Protein AF-A0A2R5FKU4-F1 (afdb_monomer_lite)

Organism: NCBI:txid2005467

Sequence (80 aa):
MNPSQLKHYFTAKDFADGIWTQKVQASKVEIKGAIHELQLKPGAEAEWVFVPLKSGTYVLRCPIPGHTEAGMTGEIAIKN

Foldseek 3Di:
DAQDQAKWKWAWQVQLVQKAWPWKDWDPDTDHDRDGMDIAHHPTDIDTDIGGNDFDKIKTATPDPPRVVVPRIDIDGGDD

Structure (mmCIF, N/CA/C/O backbone):
data_AF-A0A2R5FKU4-F1
#
_entry.id   AF-A0A2R5FKU4-F1
#
loop_
_atom_site.group_PDB
_atom_site.id
_atom_site.type_symbol
_atom_site.label_atom_id
_atom_site.label_alt_id
_atom_site.label_comp_id
_atom_site.label_asym_id
_atom_site.label_entity_id
_atom_site.label_seq_id
_atom_site.pdbx_PDB_ins_code
_atom_site.Cartn_x
_atom_site.Cartn_y
_atom_site.Cartn_z
_atom_site.occupancy
_atom_site.B_iso_or_equiv
_atom_site.auth_seq_id
_atom_site.auth_comp_id
_atom_site.auth_asym_id
_atom_site.auth_atom_id
_atom_site.pdbx_PDB_model_num
ATOM 1 N N . MET A 1 1 ? -3.850 0.505 -11.422 1.00 89.56 1 MET A N 1
ATOM 2 C CA . MET A 1 1 ? -2.945 -0.240 -12.337 1.00 89.56 1 MET A CA 1
ATOM 3 C C . MET A 1 1 ? -1.526 0.348 -12.343 1.00 89.56 1 MET A C 1
ATOM 5 O O . MET A 1 1 ? -1.399 1.563 -12.291 1.00 89.56 1 MET A O 1
ATOM 9 N N . ASN A 1 2 ? -0.468 -0.473 -12.432 1.00 96.69 2 ASN A N 1
ATOM 10 C CA . ASN A 1 2 ? 0.915 -0.036 -12.705 1.00 96.69 2 ASN A CA 1
ATOM 11 C C . ASN A 1 2 ? 1.163 0.057 -14.229 1.00 96.69 2 ASN A C 1
ATOM 13 O O . ASN A 1 2 ? 1.297 -0.988 -14.869 1.00 96.69 2 ASN A O 1
ATOM 17 N N . PRO A 1 3 ? 1.258 1.263 -14.823 1.00 96.25 3 PRO A N 1
ATOM 18 C CA . PRO A 1 3 ? 1.432 1.422 -16.269 1.00 96.25 3 PRO A CA 1
ATOM 19 C C . PRO A 1 3 ? 2.889 1.278 -16.745 1.00 96.25 3 PRO A C 1
ATOM 21 O O . PRO A 1 3 ? 3.145 1.273 -17.946 1.00 96.25 3 PRO A O 1
ATOM 24 N N . SER A 1 4 ? 3.860 1.216 -15.831 1.00 96.12 4 SER A N 1
ATOM 25 C CA . SER A 1 4 ? 5.284 1.223 -16.181 1.00 96.12 4 SER A CA 1
ATOM 26 C C . SER A 1 4 ? 5.840 -0.180 -16.456 1.00 96.12 4 SER A C 1
ATOM 28 O O . SER A 1 4 ? 5.235 -1.189 -16.100 1.00 96.12 4 SER A O 1
ATOM 30 N N . GLN A 1 5 ? 7.044 -0.238 -17.034 1.00 97.38 5 GLN A N 1
ATOM 31 C CA . GLN A 1 5 ? 7.797 -1.484 -17.255 1.00 97.38 5 GLN A CA 1
ATOM 32 C C . GLN A 1 5 ? 8.544 -1.983 -16.004 1.00 97.38 5 GLN A C 1
ATOM 34 O O . GLN A 1 5 ? 9.126 -3.066 -16.018 1.00 97.38 5 GLN A O 1
ATOM 39 N N . LEU A 1 6 ? 8.529 -1.215 -14.912 1.00 97.25 6 LEU A N 1
ATOM 40 C CA . LEU A 1 6 ? 9.162 -1.580 -13.648 1.00 97.25 6 LEU A CA 1
ATOM 41 C C . LEU A 1 6 ? 8.104 -2.047 -12.649 1.00 97.25 6 LEU A C 1
ATOM 43 O O . LEU A 1 6 ? 6.968 -1.575 -12.648 1.00 97.25 6 LEU A O 1
ATOM 47 N N . LYS A 1 7 ? 8.473 -2.983 -11.773 1.00 97.56 7 LYS A N 1
ATOM 48 C CA . LYS A 1 7 ? 7.651 -3.297 -10.599 1.00 97.56 7 LYS A CA 1
ATOM 49 C C . LYS A 1 7 ? 7.699 -2.126 -9.621 1.00 97.56 7 LYS A C 1
ATOM 51 O O . LYS A 1 7 ? 8.741 -1.490 -9.494 1.00 97.56 7 LYS A O 1
ATOM 56 N N . HIS A 1 8 ? 6.618 -1.914 -8.884 1.00 97.94 8 HIS A N 1
ATOM 57 C CA . HIS A 1 8 ? 6.557 -0.923 -7.809 1.00 97.94 8 HIS A CA 1
ATOM 58 C C . HIS A 1 8 ? 5.902 -1.510 -6.577 1.00 97.94 8 HIS A C 1
ATOM 60 O O . HIS A 1 8 ? 5.207 -2.522 -6.652 1.00 97.94 8 HIS A O 1
ATOM 66 N N . TYR A 1 9 ? 6.131 -0.862 -5.447 1.00 97.62 9 TYR A N 1
ATOM 67 C CA . TYR A 1 9 ? 5.512 -1.213 -4.182 1.00 97.62 9 TYR A CA 1
ATOM 68 C C . TYR A 1 9 ? 4.640 -0.061 -3.707 1.00 97.62 9 TYR A C 1
ATOM 70 O O . TYR A 1 9 ? 5.076 1.089 -3.689 1.00 97.62 9 TYR A O 1
ATOM 78 N N . PHE A 1 10 ? 3.425 -0.393 -3.292 1.00 97.19 10 PHE A N 1
ATOM 79 C CA . PHE A 1 10 ? 2.658 0.431 -2.377 1.00 97.19 10 PHE A CA 1
ATOM 80 C C . PHE A 1 10 ? 3.091 0.048 -0.958 1.00 97.19 10 PHE A C 1
ATOM 82 O O . PHE A 1 10 ? 2.705 -1.014 -0.463 1.00 97.19 10 PHE A O 1
ATOM 89 N N . THR A 1 11 ? 3.923 0.883 -0.330 1.00 97.31 11 THR A N 1
ATOM 90 C CA . THR A 1 11 ? 4.383 0.697 1.053 1.00 97.31 11 THR A CA 1
ATOM 91 C C . THR A 1 11 ? 3.977 1.900 1.894 1.00 97.31 11 THR A C 1
ATOM 93 O O . THR A 1 11 ? 4.495 3.001 1.702 1.00 97.31 11 THR A O 1
ATOM 96 N N . ALA A 1 12 ? 3.088 1.669 2.860 1.00 97.00 12 ALA A N 1
ATOM 97 C CA . ALA A 1 12 ? 2.663 2.653 3.854 1.00 97.00 12 ALA A CA 1
ATOM 98 C C . ALA A 1 12 ? 2.376 1.927 5.181 1.00 97.00 12 ALA A C 1
ATOM 100 O O . ALA A 1 12 ? 1.232 1.603 5.491 1.00 97.00 12 ALA A O 1
ATOM 101 N N . LYS A 1 13 ? 3.432 1.591 5.936 1.00 95.44 13 LYS A N 1
ATOM 102 C CA . LYS A 1 13 ? 3.341 0.678 7.094 1.00 95.44 13 LYS A CA 1
ATOM 103 C C . LYS A 1 13 ? 2.462 1.229 8.219 1.00 95.44 13 LYS A C 1
ATOM 105 O O . LYS A 1 13 ? 1.544 0.548 8.653 1.00 95.44 13 LYS A O 1
ATOM 110 N N . ASP A 1 14 ? 2.674 2.485 8.600 1.00 97.06 14 ASP A N 1
ATOM 111 C CA . ASP A 1 14 ? 1.900 3.119 9.676 1.00 97.06 14 ASP A CA 1
ATOM 112 C C . ASP A 1 14 ? 0.417 3.276 9.303 1.00 97.06 14 ASP A C 1
ATOM 114 O O . ASP A 1 14 ? -0.462 3.171 10.158 1.00 97.06 14 ASP A O 1
ATOM 118 N N . PHE A 1 15 ? 0.134 3.482 8.011 1.00 97.69 15 PHE A N 1
ATOM 119 C CA . PHE A 1 15 ? -1.227 3.454 7.479 1.00 97.69 15 PHE A CA 1
ATOM 120 C C . PHE A 1 15 ? -1.831 2.052 7.585 1.00 97.69 15 PHE A C 1
ATOM 122 O O . PHE A 1 15 ? -2.947 1.914 8.077 1.00 97.69 15 PHE A O 1
ATOM 129 N N . ALA A 1 16 ? -1.098 1.015 7.171 1.00 97.50 16 ALA A N 1
ATOM 130 C CA . ALA A 1 16 ? -1.546 -0.373 7.267 1.00 97.50 16 ALA A CA 1
ATOM 131 C C . ALA A 1 16 ? -1.886 -0.785 8.713 1.00 97.50 16 ALA A C 1
ATOM 133 O O . ALA A 1 16 ? -2.880 -1.473 8.937 1.00 97.50 16 ALA A O 1
ATOM 134 N N . ASP A 1 17 ? -1.131 -0.290 9.698 1.00 97.06 17 ASP A N 1
ATOM 135 C CA . ASP A 1 17 ? -1.395 -0.490 11.133 1.00 97.06 17 ASP A CA 1
ATOM 136 C C . ASP A 1 17 ? -2.547 0.387 11.687 1.00 97.06 17 ASP A C 1
ATOM 138 O O . ASP A 1 17 ? -2.971 0.249 12.844 1.00 97.06 17 ASP A O 1
ATOM 142 N N . GLY A 1 18 ? -3.044 1.331 10.883 1.00 97.19 18 GLY A N 1
ATOM 143 C CA . GLY A 1 18 ? -4.140 2.254 11.190 1.00 97.19 18 GLY A CA 1
ATOM 144 C C . GLY A 1 18 ? -5.482 1.882 10.558 1.00 97.19 18 GLY A C 1
ATOM 145 O O . GLY A 1 18 ? -6.461 2.606 10.752 1.00 97.19 18 GLY A O 1
ATOM 146 N N . ILE A 1 19 ? -5.554 0.769 9.826 1.00 97.62 19 ILE A N 1
ATOM 147 C CA . ILE A 1 19 ? -6.755 0.326 9.111 1.00 97.62 19 ILE A CA 1
ATOM 148 C C . ILE A 1 19 ? -7.126 -1.118 9.450 1.00 97.62 19 ILE A C 1
ATOM 150 O O . ILE A 1 19 ? -6.292 -1.935 9.832 1.00 97.62 19 ILE A O 1
ATOM 154 N N . TRP A 1 20 ? -8.393 -1.462 9.236 1.00 97.81 20 TRP A N 1
ATOM 155 C CA . TRP A 1 20 ? -8.830 -2.846 9.113 1.00 97.81 20 TRP A CA 1
ATOM 156 C C . TRP A 1 20 ? -9.061 -3.175 7.638 1.00 97.81 20 TRP A C 1
ATOM 158 O O . TRP A 1 20 ? -9.866 -2.532 6.964 1.00 97.81 20 TRP A O 1
ATOM 168 N N . THR A 1 21 ? -8.359 -4.182 7.119 1.00 98.25 21 THR A N 1
ATOM 169 C CA . THR A 1 21 ? -8.515 -4.596 5.719 1.00 98.25 21 THR A CA 1
ATOM 170 C C . THR A 1 21 ? -9.759 -5.460 5.556 1.00 98.25 21 THR A C 1
ATOM 172 O O . THR A 1 21 ? -9.819 -6.574 6.074 1.00 98.25 21 THR A O 1
ATOM 175 N N . GLN A 1 22 ? -10.723 -4.976 4.770 1.00 98.19 22 GLN A N 1
ATOM 176 C CA . GLN A 1 22 ? -11.867 -5.784 4.350 1.00 98.19 22 GLN A CA 1
ATOM 177 C C . GLN A 1 22 ? -11.445 -6.796 3.295 1.00 98.19 22 GLN A C 1
ATOM 179 O O . GLN A 1 22 ? -11.815 -7.965 3.385 1.00 98.19 22 GLN A O 1
ATOM 184 N N . LYS A 1 23 ? -10.699 -6.355 2.277 1.00 98.12 23 LYS A N 1
ATOM 185 C CA . LYS A 1 23 ? -10.115 -7.220 1.249 1.00 98.12 23 LYS A CA 1
ATOM 186 C C . LYS A 1 23 ? -9.073 -6.491 0.416 1.00 98.12 23 LYS A C 1
ATOM 188 O O . LYS A 1 23 ? -9.155 -5.280 0.231 1.00 98.12 23 LYS A O 1
ATOM 193 N N . VAL A 1 24 ? -8.183 -7.272 -0.181 1.00 98.38 24 VAL A N 1
ATOM 194 C CA . VAL A 1 24 ? -7.479 -6.889 -1.405 1.00 98.38 24 VAL A CA 1
ATOM 195 C C . VAL A 1 24 ? -7.969 -7.791 -2.533 1.00 98.38 24 VAL A C 1
ATOM 197 O O . VAL A 1 24 ? -7.852 -9.011 -2.441 1.00 98.38 24 VAL A O 1
ATOM 200 N N . GLN A 1 25 ? -8.526 -7.202 -3.587 1.00 98.25 25 GLN A N 1
ATOM 201 C CA . GLN A 1 25 ? -8.859 -7.899 -4.824 1.00 98.25 25 GLN A CA 1
ATOM 202 C C . GLN A 1 25 ? -7.705 -7.718 -5.806 1.00 98.25 25 GLN A C 1
ATOM 204 O O . GLN A 1 25 ? -7.348 -6.593 -6.146 1.00 98.25 25 GLN A O 1
ATOM 209 N N . ALA A 1 26 ? -7.135 -8.813 -6.297 1.00 96.56 26 ALA A N 1
ATOM 210 C CA . ALA A 1 26 ? -6.113 -8.767 -7.335 1.00 96.56 26 ALA A CA 1
ATOM 211 C C . ALA A 1 26 ? -6.384 -9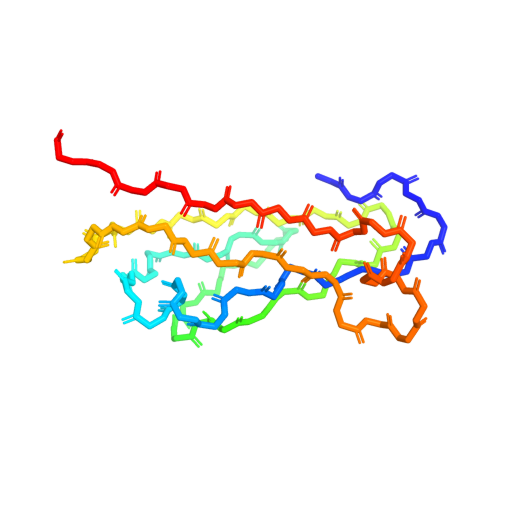.869 -8.356 1.00 96.56 26 ALA A C 1
ATOM 213 O O . ALA A 1 26 ? -6.433 -11.050 -8.016 1.00 96.56 26 ALA A O 1
ATOM 214 N N . SER A 1 27 ? -6.558 -9.509 -9.630 1.00 93.50 27 SER A N 1
ATOM 215 C CA . SER A 1 27 ? -6.960 -10.475 -10.665 1.00 93.50 27 SER A CA 1
ATOM 216 C C . SER A 1 27 ? -8.203 -11.283 -10.228 1.00 93.50 27 SER A C 1
ATOM 218 O O . SER A 1 27 ? -9.231 -10.695 -9.898 1.00 93.50 27 SER A O 1
ATOM 220 N N . LYS A 1 28 ? -8.123 -12.621 -10.190 1.00 95.88 28 LYS A N 1
ATOM 221 C CA . LYS A 1 28 ? -9.219 -13.524 -9.792 1.00 95.88 28 LYS A CA 1
ATOM 222 C C . LYS A 1 28 ? -9.123 -14.006 -8.337 1.00 95.88 28 LYS A C 1
ATOM 224 O O . LYS A 1 28 ? -9.734 -15.017 -8.005 1.00 95.88 28 LYS A O 1
ATOM 229 N N . VAL A 1 29 ? -8.345 -13.330 -7.487 1.00 97.12 29 VAL A N 1
ATOM 230 C CA . VAL A 1 29 ? -8.179 -13.707 -6.075 1.00 97.12 29 VAL A CA 1
ATOM 231 C C . VAL A 1 29 ? -8.588 -12.580 -5.131 1.00 97.12 29 VAL A C 1
ATOM 233 O O . VAL A 1 29 ? -8.275 -11.412 -5.362 1.00 97.12 29 VAL A O 1
ATOM 236 N N . GLU A 1 30 ? -9.272 -12.961 -4.053 1.00 98.25 30 GLU A N 1
ATOM 237 C CA . GLU A 1 30 ? -9.561 -12.106 -2.904 1.00 98.25 30 GLU A CA 1
ATOM 238 C C . GLU A 1 30 ? -8.643 -12.514 -1.747 1.00 98.25 30 GLU A C 1
ATOM 240 O O . GLU A 1 30 ? -8.547 -13.691 -1.400 1.00 98.25 30 GLU A O 1
ATOM 245 N N . ILE A 1 31 ? -7.955 -11.539 -1.159 1.00 98.00 31 ILE A N 1
ATOM 246 C CA . ILE A 1 31 ? -7.002 -11.737 -0.068 1.00 98.00 31 ILE A CA 1
ATOM 247 C C . ILE A 1 31 ? -7.557 -11.051 1.182 1.00 98.00 31 ILE A C 1
ATOM 249 O O . ILE A 1 31 ? -7.966 -9.887 1.143 1.00 98.00 31 ILE A O 1
ATOM 253 N N . LYS A 1 32 ? -7.553 -11.779 2.301 1.00 97.25 32 LYS A N 1
ATOM 254 C CA . LYS A 1 32 ? -7.917 -11.292 3.637 1.00 97.25 32 LYS A CA 1
ATOM 255 C C . LYS A 1 32 ? -6.699 -11.367 4.549 1.00 97.25 32 LYS A C 1
ATOM 257 O O . LYS A 1 32 ? -5.915 -12.305 4.441 1.00 97.25 32 LYS A O 1
ATOM 262 N N . GLY A 1 33 ? -6.580 -10.423 5.474 1.00 95.94 33 GLY A N 1
ATOM 263 C CA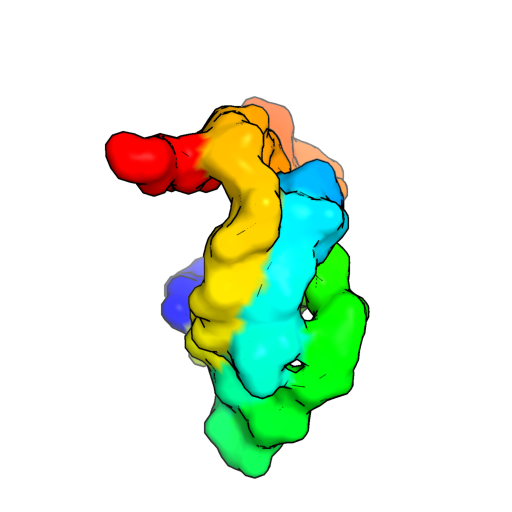 . GLY A 1 33 ? -5.536 -10.435 6.496 1.00 95.94 33 GLY A CA 1
ATOM 264 C C . GLY A 1 33 ? -4.956 -9.053 6.761 1.00 95.94 33 GLY A C 1
ATOM 265 O O . GLY A 1 33 ? -5.470 -8.046 6.275 1.00 95.94 33 GLY A O 1
ATOM 266 N N . ALA A 1 34 ? -3.877 -9.024 7.539 1.00 95.06 34 ALA A N 1
ATOM 267 C CA . ALA A 1 34 ? -3.076 -7.827 7.742 1.00 95.06 34 ALA A CA 1
ATOM 268 C C . ALA A 1 34 ? -2.138 -7.652 6.542 1.00 95.06 34 ALA A C 1
ATOM 270 O O . ALA A 1 34 ? -1.242 -8.466 6.321 1.00 95.06 34 ALA A O 1
ATOM 271 N N . ILE A 1 35 ? -2.394 -6.623 5.739 1.00 96.50 35 ILE A N 1
ATOM 272 C CA . ILE A 1 35 ? -1.610 -6.309 4.547 1.00 96.50 35 ILE A CA 1
ATOM 273 C C . ILE A 1 35 ? -0.781 -5.072 4.855 1.00 96.50 35 ILE A C 1
ATOM 275 O O . ILE A 1 35 ? -1.342 -4.031 5.174 1.00 96.50 35 ILE A O 1
ATOM 279 N N . HIS A 1 36 ? 0.540 -5.180 4.733 1.00 93.50 36 HIS A N 1
ATOM 280 C CA . HIS A 1 36 ? 1.458 -4.063 4.987 1.00 93.50 36 HIS A CA 1
ATOM 281 C C . HIS A 1 36 ? 2.044 -3.464 3.713 1.00 93.50 36 HIS A C 1
ATOM 283 O O . HIS A 1 36 ? 2.410 -2.289 3.696 1.00 93.50 36 HIS A O 1
ATOM 289 N N . GLU A 1 37 ? 2.139 -4.258 2.647 1.00 94.44 37 GLU A N 1
ATOM 290 C CA . GLU A 1 37 ? 2.730 -3.852 1.373 1.00 94.44 37 GLU A CA 1
ATOM 291 C C . GLU A 1 37 ? 2.064 -4.595 0.209 1.00 94.44 37 GLU A C 1
ATOM 293 O O . GLU A 1 37 ? 1.687 -5.761 0.336 1.00 94.44 37 GLU A O 1
ATOM 298 N N . LEU A 1 38 ? 1.974 -3.940 -0.950 1.00 96.62 38 LEU A N 1
ATOM 299 C CA . LEU A 1 38 ? 1.540 -4.560 -2.204 1.00 96.62 38 LEU A CA 1
ATOM 300 C C . LEU A 1 38 ? 2.579 -4.305 -3.295 1.00 96.62 38 LEU A C 1
ATOM 302 O O . LEU A 1 38 ? 2.849 -3.157 -3.640 1.00 96.62 38 LEU A O 1
ATOM 306 N N . GLN A 1 39 ? 3.142 -5.371 -3.870 1.00 97.31 39 GLN A N 1
ATOM 307 C CA . GLN A 1 39 ? 3.980 -5.267 -5.067 1.00 97.31 39 GLN A CA 1
ATOM 308 C C . GLN A 1 39 ? 3.111 -5.375 -6.325 1.00 97.31 39 GLN A C 1
ATOM 310 O O . GLN A 1 39 ? 2.408 -6.364 -6.524 1.00 97.31 39 GLN A O 1
ATOM 315 N N . LEU A 1 40 ? 3.233 -4.402 -7.220 1.00 97.50 40 LEU A N 1
ATOM 316 C CA . LEU A 1 40 ? 2.566 -4.363 -8.515 1.00 97.50 40 LEU A CA 1
ATOM 317 C C . LEU A 1 40 ? 3.602 -4.564 -9.626 1.00 97.50 40 LEU A C 1
ATOM 319 O O . LEU A 1 40 ? 4.459 -3.710 -9.859 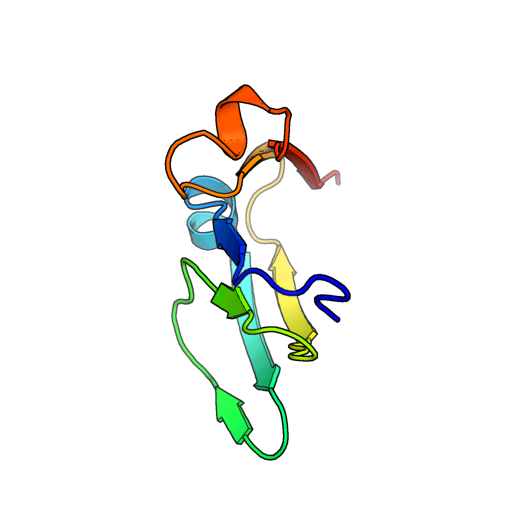1.00 97.50 40 LEU A O 1
ATOM 323 N N . LYS A 1 41 ? 3.522 -5.694 -10.333 1.00 97.69 41 LYS A N 1
ATOM 324 C CA . LYS A 1 41 ? 4.285 -5.935 -11.574 1.00 97.69 41 LYS A CA 1
ATOM 325 C C . LYS A 1 41 ? 3.774 -5.037 -12.720 1.00 97.69 41 LYS A C 1
ATOM 327 O O . LYS A 1 41 ? 2.692 -4.465 -12.581 1.00 97.69 41 LYS A O 1
ATOM 332 N N . PRO A 1 42 ? 4.513 -4.902 -13.837 1.00 98.12 42 PRO A N 1
ATOM 333 C CA . PRO A 1 42 ? 4.022 -4.200 -15.025 1.00 98.12 42 PRO A CA 1
ATOM 334 C C . PRO A 1 42 ? 2.630 -4.681 -15.445 1.00 98.12 42 PRO A C 1
ATOM 336 O O . PRO A 1 42 ? 2.389 -5.886 -15.513 1.00 98.12 42 PRO A O 1
ATOM 339 N N . GLY A 1 43 ? 1.706 -3.743 -15.661 1.00 97.44 43 GLY A N 1
ATOM 340 C CA . GLY A 1 43 ? 0.311 -4.023 -16.014 1.00 97.44 43 GLY A CA 1
ATOM 341 C C . GLY A 1 43 ? -0.557 -4.578 -14.878 1.00 97.44 43 GLY A C 1
ATOM 342 O O . GLY A 1 43 ? -1.753 -4.769 -15.076 1.00 97.44 43 GLY A O 1
ATOM 343 N N . ALA A 1 44 ? -0.003 -4.832 -13.688 1.00 97.69 44 ALA A N 1
ATOM 344 C CA . ALA A 1 44 ? -0.774 -5.361 -12.569 1.00 97.69 44 ALA A CA 1
ATOM 345 C C . ALA A 1 44 ? -1.674 -4.294 -11.935 1.00 97.69 44 ALA A C 1
ATOM 347 O O . ALA A 1 44 ? -1.353 -3.101 -11.882 1.00 97.69 44 ALA A O 1
ATOM 348 N N . GLU A 1 45 ? -2.785 -4.755 -11.378 1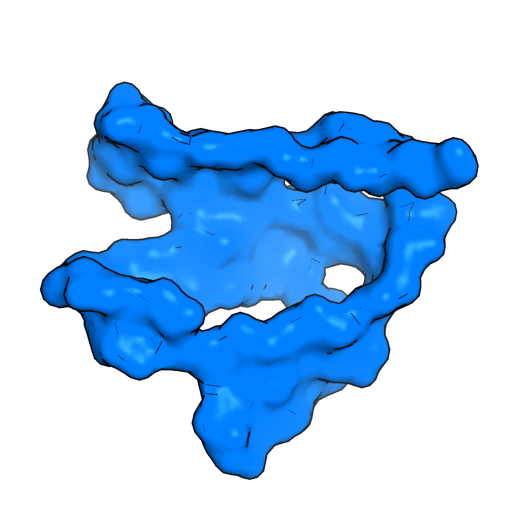.00 97.56 45 GLU A N 1
ATOM 349 C CA . GLU A 1 45 ? -3.733 -3.952 -10.623 1.00 97.56 45 GLU A CA 1
ATOM 350 C C . GLU A 1 45 ? -4.227 -4.726 -9.402 1.00 97.56 45 GLU A C 1
ATOM 352 O O . GLU A 1 45 ? -4.386 -5.949 -9.442 1.00 97.56 45 GLU A O 1
ATOM 357 N N . ALA A 1 46 ? -4.443 -3.989 -8.317 1.00 97.69 46 ALA A N 1
ATOM 358 C CA . ALA A 1 46 ? -5.086 -4.466 -7.111 1.00 97.69 46 ALA A CA 1
ATOM 359 C C . ALA A 1 46 ? -6.005 -3.361 -6.582 1.00 97.69 46 ALA A C 1
ATOM 361 O O . ALA A 1 46 ? -5.661 -2.180 -6.648 1.00 97.69 46 ALA A O 1
ATOM 362 N N . GLU A 1 47 ? -7.149 -3.760 -6.045 1.00 98.00 47 GLU A N 1
ATOM 363 C CA . GLU A 1 47 ? -8.081 -2.898 -5.328 1.00 98.00 47 GLU A CA 1
ATOM 364 C C . GLU A 1 47 ? -8.020 -3.259 -3.845 1.00 98.00 47 GLU A C 1
ATOM 366 O O . GLU A 1 47 ? -8.160 -4.427 -3.479 1.00 98.00 47 GLU A O 1
ATOM 371 N N . TRP A 1 48 ? -7.810 -2.267 -2.983 1.00 97.69 48 TRP A N 1
ATOM 372 C CA . TRP A 1 48 ? -7.750 -2.464 -1.539 1.00 97.69 48 TRP A CA 1
ATOM 373 C C . TRP A 1 48 ? -8.930 -1.764 -0.874 1.00 97.69 48 TRP A C 1
ATOM 375 O O . TRP A 1 48 ? -9.004 -0.538 -0.842 1.00 97.69 48 TRP A O 1
ATOM 385 N N . VAL A 1 49 ? -9.844 -2.561 -0.324 1.00 98.00 49 VAL A N 1
ATOM 386 C CA . VAL A 1 49 ? -10.987 -2.085 0.454 1.00 98.00 49 VAL A CA 1
ATOM 387 C C . VAL A 1 49 ? -10.661 -2.231 1.935 1.00 98.00 49 VAL A C 1
ATOM 389 O O . VAL A 1 49 ? -10.312 -3.317 2.412 1.00 98.00 49 VAL A O 1
ATOM 392 N N . PHE A 1 50 ? -10.786 -1.141 2.680 1.00 97.88 50 PHE A N 1
ATOM 393 C CA . PHE A 1 50 ? -10.455 -1.084 4.098 1.00 97.88 50 PHE A CA 1
ATOM 394 C C . PHE A 1 50 ? -11.429 -0.186 4.859 1.00 97.88 50 PHE A C 1
ATOM 396 O O . PHE A 1 50 ? -12.202 0.566 4.269 1.00 97.88 50 PHE A O 1
ATOM 403 N N . VAL A 1 51 ? -11.395 -0.290 6.184 1.00 97.56 51 VAL A N 1
ATOM 404 C CA . VAL A 1 51 ? -12.048 0.639 7.106 1.00 97.56 51 VAL A CA 1
ATOM 405 C C . VAL A 1 51 ? -10.953 1.380 7.872 1.00 97.56 51 VAL A C 1
ATOM 407 O O . VAL A 1 51 ? -10.102 0.717 8.474 1.00 97.56 51 VAL A O 1
ATOM 410 N N . PRO A 1 52 ? -10.929 2.724 7.856 1.00 96.75 52 PRO A N 1
ATOM 411 C CA . PRO A 1 52 ? -9.988 3.479 8.671 1.00 96.75 52 PRO A CA 1
ATOM 412 C C . PRO A 1 52 ? -10.321 3.318 10.157 1.00 96.75 52 PRO A C 1
ATOM 414 O O . PRO A 1 52 ? -11.474 3.466 10.556 1.00 96.75 52 PRO A O 1
ATOM 4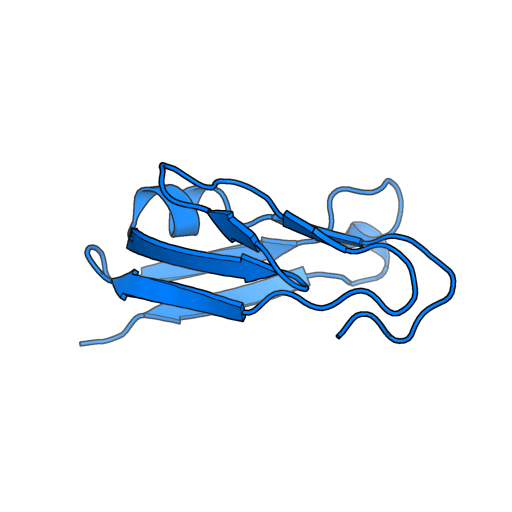17 N N . LEU A 1 53 ? -9.312 3.015 10.975 1.00 97.31 53 LEU A N 1
ATOM 418 C CA . LEU A 1 53 ? -9.446 2.927 12.436 1.00 97.31 53 LEU A CA 1
ATOM 419 C C . LEU A 1 53 ? -8.772 4.101 13.146 1.00 97.31 53 LEU A C 1
ATOM 421 O O . LEU A 1 53 ? -9.138 4.439 14.270 1.00 97.31 53 LEU A O 1
ATOM 425 N N . LYS A 1 54 ? -7.756 4.693 12.513 1.00 97.94 54 LYS A N 1
ATOM 426 C CA . LYS A 1 54 ? -6.987 5.818 13.037 1.00 97.94 54 LYS A CA 1
ATOM 427 C C . LYS A 1 54 ? -6.916 6.919 11.985 1.00 97.94 54 LYS A C 1
ATOM 429 O O . LYS A 1 54 ? -6.628 6.657 10.819 1.00 97.94 54 LYS A O 1
ATOM 434 N N . SER A 1 55 ? -7.177 8.143 12.423 1.00 98.06 55 SER A N 1
ATOM 435 C CA . SER A 1 55 ? -6.991 9.350 11.617 1.00 98.06 55 SER A CA 1
ATOM 436 C C . SER A 1 55 ? -5.535 9.800 11.690 1.00 98.06 55 SER A C 1
ATOM 438 O O . SER A 1 55 ? -4.844 9.538 12.677 1.00 98.06 55 SER A O 1
ATOM 440 N N . GLY A 1 56 ? -5.063 10.485 10.653 1.00 97.56 56 GLY A N 1
ATOM 441 C CA . GLY A 1 56 ? -3.673 10.916 10.560 1.00 97.56 56 GLY A CA 1
ATOM 442 C C . GLY A 1 56 ? -3.207 11.127 9.126 1.00 97.56 56 GLY A C 1
ATOM 443 O O . GLY A 1 56 ? -3.948 10.883 8.172 1.00 97.56 56 GLY A O 1
ATOM 444 N N . THR A 1 57 ? -1.961 11.576 8.999 1.00 98.25 57 THR A N 1
ATOM 445 C CA . THR A 1 57 ? -1.238 11.652 7.728 1.00 98.25 57 THR A CA 1
ATOM 446 C C . THR A 1 57 ? -0.143 10.599 7.739 1.00 98.25 57 THR A C 1
ATOM 448 O O . THR A 1 57 ? 0.690 10.577 8.643 1.00 98.25 57 THR A O 1
ATOM 451 N N . TYR A 1 58 ? -0.149 9.728 6.738 1.00 97.88 58 TYR A N 1
ATOM 452 C CA . TYR A 1 58 ? 0.764 8.601 6.626 1.00 97.88 58 TYR A CA 1
ATOM 453 C C . TYR A 1 58 ? 1.614 8.716 5.370 1.00 97.88 58 TYR A C 1
ATOM 455 O O . TYR A 1 58 ? 1.127 9.123 4.315 1.00 97.88 58 TYR A O 1
ATOM 463 N N . VAL A 1 59 ? 2.873 8.297 5.470 1.00 97.44 59 VAL A N 1
ATOM 464 C CA . VAL A 1 59 ? 3.798 8.307 4.337 1.00 97.44 59 VAL A CA 1
ATOM 465 C C . VAL A 1 59 ? 3.584 7.065 3.477 1.00 97.44 59 VAL A C 1
ATOM 467 O O . VAL A 1 59 ? 3.706 5.933 3.946 1.00 97.44 59 VAL A O 1
ATOM 470 N N . LEU A 1 60 ? 3.323 7.296 2.195 1.00 97.56 60 LEU A N 1
ATOM 471 C CA . LEU A 1 60 ? 3.377 6.305 1.131 1.00 97.56 60 LEU A CA 1
ATOM 472 C C . LEU A 1 60 ? 4.697 6.461 0.377 1.00 97.56 60 LEU A C 1
ATOM 474 O O . LEU A 1 60 ? 5.107 7.570 0.039 1.00 97.56 60 LEU A O 1
ATOM 478 N N . ARG A 1 61 ? 5.361 5.350 0.069 1.00 97.69 61 ARG A N 1
ATOM 479 C CA . ARG A 1 61 ? 6.548 5.356 -0.794 1.00 97.69 61 ARG A CA 1
ATOM 480 C C . ARG A 1 61 ? 6.738 4.036 -1.524 1.00 97.69 61 ARG A C 1
ATOM 482 O O . ARG A 1 61 ? 6.225 3.005 -1.095 1.00 97.69 61 ARG A O 1
ATOM 489 N N . CYS A 1 62 ? 7.554 4.061 -2.575 1.00 98.00 62 CYS A N 1
ATOM 490 C CA . CYS A 1 62 ? 8.104 2.854 -3.187 1.00 98.00 62 CYS A CA 1
ATOM 491 C C . CYS A 1 62 ? 9.543 2.610 -2.677 1.00 98.00 62 CYS A C 1
ATOM 493 O O . CYS A 1 62 ? 10.446 3.351 -3.069 1.00 98.00 62 CYS A O 1
ATOM 495 N N . PRO A 1 63 ? 9.803 1.588 -1.832 1.00 96.75 63 PRO A N 1
ATOM 496 C CA . PRO A 1 63 ? 11.121 1.311 -1.241 1.00 96.75 63 PRO A CA 1
ATOM 497 C C . PRO A 1 63 ? 12.189 0.757 -2.195 1.00 96.75 63 PRO A C 1
ATOM 499 O O . PRO A 1 63 ? 13.276 0.418 -1.731 1.00 96.75 63 PRO A O 1
ATOM 502 N N . ILE A 1 64 ? 11.909 0.612 -3.494 1.00 97.25 64 ILE A N 1
ATOM 503 C CA . ILE A 1 64 ? 12.933 0.183 -4.457 1.00 97.25 64 ILE A CA 1
ATOM 504 C C . ILE A 1 64 ? 14.057 1.234 -4.467 1.00 97.25 64 ILE A C 1
ATOM 506 O O . ILE A 1 64 ? 13.742 2.421 -4.573 1.00 97.25 64 ILE A O 1
ATOM 510 N N . PRO A 1 65 ? 15.340 0.832 -4.360 1.00 97.50 65 PRO A N 1
ATO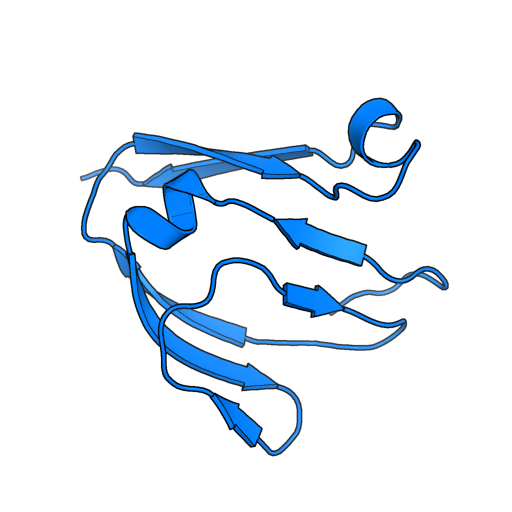M 511 C CA . PRO A 1 65 ? 16.453 1.778 -4.341 1.00 97.50 65 PRO A CA 1
ATOM 512 C C . PRO A 1 65 ? 16.388 2.773 -5.505 1.00 97.50 65 PRO A C 1
ATOM 514 O O . PRO A 1 65 ? 16.213 2.370 -6.656 1.00 97.50 65 PRO A O 1
ATOM 517 N N . GLY A 1 66 ? 16.499 4.066 -5.204 1.00 97.06 66 GLY A N 1
ATOM 518 C CA . GLY A 1 66 ? 16.415 5.153 -6.177 1.00 97.06 66 GLY A CA 1
ATOM 519 C C . GLY A 1 66 ? 14.991 5.639 -6.466 1.00 97.06 66 GLY A C 1
ATOM 520 O O . GLY A 1 66 ? 14.831 6.767 -6.919 1.00 97.06 66 GLY A O 1
ATOM 521 N N . HIS A 1 67 ? 13.943 4.845 -6.209 1.00 97.69 67 HIS A N 1
ATOM 522 C CA . HIS A 1 67 ? 12.565 5.250 -6.524 1.00 97.69 67 HIS A CA 1
ATOM 523 C C . HIS A 1 67 ? 12.045 6.300 -5.536 1.00 97.69 67 HIS A C 1
ATOM 525 O O . HIS A 1 67 ? 11.431 7.279 -5.953 1.00 97.69 67 HIS A O 1
ATOM 531 N N . THR A 1 68 ? 12.290 6.114 -4.233 1.00 96.56 68 THR A N 1
ATOM 532 C CA . THR A 1 68 ? 11.892 7.097 -3.209 1.00 96.56 68 THR A CA 1
ATOM 533 C C . THR A 1 68 ? 12.631 8.420 -3.435 1.00 96.56 68 THR A C 1
ATOM 535 O O . THR A 1 68 ? 12.010 9.478 -3.425 1.00 96.56 68 THR A O 1
ATOM 538 N N . GLU A 1 69 ? 13.934 8.358 -3.711 1.00 97.06 69 GLU A N 1
ATOM 539 C CA . GLU A 1 69 ? 14.798 9.518 -3.958 1.00 97.06 69 GLU A CA 1
ATOM 540 C C . GLU A 1 69 ? 14.419 10.256 -5.249 1.00 97.06 69 GLU A C 1
ATOM 542 O O . GLU A 1 69 ? 14.508 11.478 -5.311 1.00 97.06 69 GLU A O 1
ATOM 547 N N . ALA A 1 70 ? 13.930 9.527 -6.257 1.00 96.94 70 ALA A N 1
ATOM 548 C CA . ALA A 1 70 ? 13.373 10.090 -7.486 1.00 96.94 70 ALA A CA 1
ATOM 549 C C . ALA A 1 70 ? 11.948 10.659 -7.319 1.00 96.94 70 ALA A C 1
ATOM 551 O O . ALA A 1 70 ? 11.342 11.081 -8.302 1.00 96.94 70 ALA A O 1
ATOM 552 N N . GLY A 1 71 ? 11.401 10.674 -6.098 1.00 97.31 71 GLY A N 1
ATOM 553 C CA . GLY A 1 71 ? 10.117 11.302 -5.789 1.00 97.31 71 GLY A CA 1
ATOM 554 C C . GLY A 1 71 ? 8.912 10.365 -5.828 1.00 97.31 71 GLY A C 1
ATOM 555 O O . GLY A 1 71 ? 7.782 10.847 -5.822 1.00 97.31 71 GLY A O 1
ATOM 556 N N . MET A 1 72 ? 9.102 9.039 -5.838 1.00 97.56 72 MET A N 1
ATOM 557 C CA . MET A 1 72 ? 7.998 8.085 -5.652 1.00 97.56 72 MET A CA 1
ATOM 558 C C . MET A 1 72 ? 7.560 8.018 -4.184 1.00 97.56 72 MET A C 1
ATOM 560 O O . MET A 1 72 ? 7.688 6.987 -3.513 1.00 97.56 72 MET A O 1
ATOM 564 N N . THR A 1 73 ? 7.045 9.140 -3.701 1.00 97.81 73 THR A N 1
ATOM 565 C CA . THR A 1 73 ? 6.461 9.336 -2.380 1.00 97.81 73 THR A CA 1
ATOM 566 C C . THR A 1 73 ? 5.045 9.888 -2.516 1.00 97.81 73 THR A C 1
ATOM 568 O O . THR A 1 73 ? 4.627 10.358 -3.574 1.00 97.81 73 THR A O 1
ATOM 571 N N . GLY A 1 74 ? 4.275 9.799 -1.443 1.00 97.06 74 GLY A N 1
ATOM 572 C CA . GLY A 1 74 ? 2.945 10.372 -1.344 1.00 97.06 74 GLY A CA 1
ATOM 573 C C . GLY A 1 74 ? 2.494 10.428 0.106 1.00 97.06 74 GLY A C 1
ATOM 574 O O . GLY A 1 74 ? 3.123 9.848 0.992 1.00 97.06 74 GLY A O 1
ATOM 575 N N . GLU A 1 75 ? 1.381 11.106 0.337 1.00 97.88 75 GLU A N 1
ATOM 576 C CA . GLU A 1 75 ? 0.751 11.187 1.649 1.00 97.88 75 GLU A CA 1
ATOM 577 C C . GLU A 1 75 ? -0.671 10.642 1.579 1.00 97.88 75 GLU A C 1
ATOM 579 O O . GLU A 1 75 ? -1.429 10.941 0.655 1.00 97.88 75 GLU A O 1
ATOM 584 N N . ILE A 1 76 ? -1.035 9.840 2.575 1.00 97.69 76 ILE A N 1
ATOM 585 C CA . ILE A 1 76 ? -2.397 9.358 2.780 1.00 97.69 76 ILE A CA 1
ATOM 586 C C . ILE A 1 76 ? -2.942 10.094 3.996 1.00 97.69 76 ILE A C 1
ATOM 588 O O . ILE A 1 76 ? -2.461 9.885 5.107 1.00 97.69 76 ILE A O 1
ATOM 592 N N . ALA A 1 77 ? -3.940 10.949 3.790 1.00 97.94 77 ALA A N 1
ATOM 593 C CA . ALA A 1 77 ? -4.589 11.690 4.863 1.00 97.94 77 ALA A CA 1
ATOM 594 C C . ALA A 1 77 ? -5.973 11.102 5.158 1.00 97.94 77 ALA A C 1
ATOM 596 O O . ALA A 1 77 ? -6.855 11.116 4.300 1.00 97.94 77 ALA A O 1
ATOM 597 N N . ILE A 1 78 ? -6.172 10.629 6.387 1.00 97.25 78 ILE A N 1
ATOM 598 C CA . ILE A 1 78 ? -7.467 10.198 6.915 1.00 97.25 78 ILE A CA 1
ATOM 599 C C . ILE A 1 78 ? -7.948 11.263 7.899 1.00 97.25 78 ILE A C 1
ATOM 601 O O . ILE A 1 78 ? -7.286 11.534 8.904 1.00 97.25 78 ILE A O 1
ATOM 605 N N . LYS A 1 79 ? -9.088 11.882 7.584 1.00 94.62 79 LYS A N 1
ATOM 606 C CA . LYS A 1 79 ? -9.726 12.938 8.380 1.00 94.62 79 LYS A CA 1
ATOM 607 C C . LYS A 1 79 ? -11.099 12.469 8.862 1.00 94.62 79 LYS A C 1
ATOM 609 O O . LYS A 1 79 ? -11.716 11.633 8.205 1.00 94.62 79 LYS A O 1
ATOM 614 N N . ASN A 1 80 ? -11.532 13.020 9.993 1.00 79.94 80 ASN A N 1
ATOM 615 C CA . ASN A 1 80 ? -12.881 12.840 10.534 1.00 79.94 80 ASN A CA 1
ATOM 616 C C . ASN A 1 80 ? -13.883 13.764 9.846 1.00 79.94 80 ASN A C 1
ATOM 618 O O . ASN A 1 80 ? -13.457 14.873 9.443 1.00 79.94 80 ASN A O 1
#

pLDDT: mean 96.89, std 2.31, range [79.94, 98.38]

InterPro domains:
  IPR008972 Cupredoxin [G3DSA:2.60.40.420] (1-80)
  IPR008972 Cupredoxin [SSF49503] (9-79)
  IPR033138 Multicopper oxidases, conserved site [PS00079] (56-76)
  IPR049544 Sulfocyanin-like, C-terminal [PF06525] (40-76)
  IPR050845 Copper-binding electron transfer protein [PTHR38439] (2-79)

Secondary structure (DSSP, 8-state):
---SSS-EEEE-HHHHTTEEEEEEEETTEEE-S---EEEE-TT--EEEEEEE-S-EEEEEE--STTTTTTT-EEEEEE--

Radius of gyration: 13.0 Å; chains: 1; bounding box: 29×27×30 Å